Protein AF-A0A9X3D6Q0-F1 (afdb_monomer)

Secondary structure (DSSP, 8-state):
-HHHHHHHHHHTHHHHHHHHHHHHSSS----GGG-SPPSSHHHHHHHHHHHHTTSPPEEEEETTEEEEPSS--TT--EEEEETTEEEEEESSHHHHHHHHH-TT-PPP-PPPS---TTHHHHHHTTT-GGG-

pLDDT: mean 92.54, std 8.94, range [52.0, 98.56]

Organism: NCBI:txid2984863

Solvent-accessible surface area (backbone atoms only — not comparable to full-atom values): 7485 Å² total; per-residue (Å²): 118,67,68,65,53,53,53,55,55,52,52,44,42,61,53,52,28,38,36,46,30,41,72,68,41,88,77,50,53,60,34,61,75,71,59,81,83,61,89,51,66,70,54,42,41,53,49,48,46,59,58,53,69,74,41,75,57,52,37,69,76,55,88,53,30,27,30,68,44,83,93,57,66,90,49,42,37,25,32,34,53,54,40,61,58,44,41,81,51,6,32,16,66,69,41,27,54,51,31,75,68,38,89,82,70,60,79,61,72,60,86,65,86,49,84,48,68,62,60,45,58,33,38,74,54,73,44,41,37,75,84,62

Radius of gyration: 15.36 Å; Cα contacts (8 Å, |Δi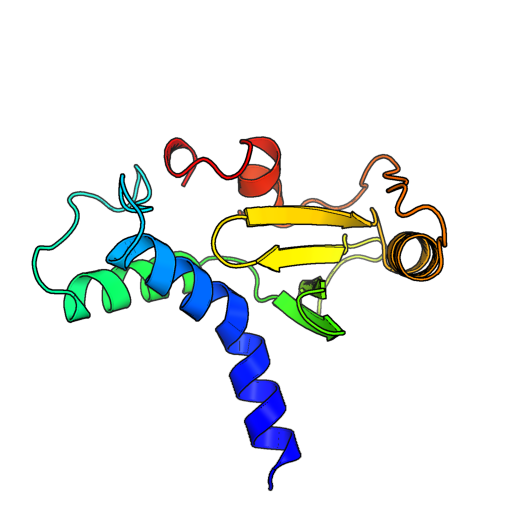|>4): 188; chains: 1; bounding box: 36×40×42 Å

Mean predicted aligned error: 4.12 Å

Sequence (132 aa):
MAMKHICVQMLDWPARGMVFDALRQDPPFWGASWGRRPAAESDVEAVTRRELAKWPQLIPIYGHRMTPAAPSPSGSPVFSVWQTDVIFYGANLLEYLANEMARDGSLRLSPRSVDVPYWTKFVEAANSADVI

Structure (mmCIF, N/CA/C/O backbone):
data_AF-A0A9X3D6Q0-F1
#
_entry.id   AF-A0A9X3D6Q0-F1
#
loop_
_atom_site.group_PDB
_atom_site.id
_atom_site.type_symbol
_atom_site.label_atom_id
_atom_site.label_alt_id
_atom_site.label_comp_id
_atom_site.label_asym_id
_atom_site.label_entity_id
_atom_site.label_seq_id
_atom_site.pdbx_PDB_ins_code
_atom_site.Cartn_x
_atom_site.Cartn_y
_atom_site.Cartn_z
_atom_site.occupancy
_atom_site.B_iso_or_equiv
_atom_site.auth_seq_id
_atom_site.auth_comp_id
_atom_site.auth_asym_id
_atom_site.auth_atom_id
_atom_site.pdbx_PDB_model_num
ATOM 1 N N . MET A 1 1 ? 0.081 -29.241 -2.587 1.00 52.00 1 MET A N 1
ATOM 2 C CA . MET A 1 1 ? -0.617 -28.522 -1.491 1.00 52.00 1 MET A CA 1
ATOM 3 C C . MET A 1 1 ? 0.162 -27.306 -0.967 1.00 52.00 1 MET A C 1
ATOM 5 O O . MET A 1 1 ? -0.472 -26.291 -0.720 1.00 52.00 1 MET A O 1
ATOM 9 N N . ALA A 1 2 ? 1.502 -27.347 -0.877 1.00 57.84 2 ALA A N 1
ATOM 10 C CA . ALA A 1 2 ? 2.332 -26.236 -0.373 1.00 57.84 2 ALA A CA 1
ATOM 11 C C . ALA A 1 2 ? 2.293 -24.939 -1.218 1.00 57.84 2 ALA A C 1
ATOM 13 O O . ALA A 1 2 ? 2.176 -23.852 -0.664 1.00 57.84 2 ALA A O 1
ATOM 14 N N . MET A 1 3 ? 2.305 -25.041 -2.555 1.00 56.53 3 MET A N 1
ATOM 15 C CA . MET A 1 3 ? 2.340 -23.867 -3.447 1.00 56.53 3 MET A CA 1
ATOM 16 C C . MET A 1 3 ? 1.093 -22.973 -3.324 1.00 56.53 3 MET A C 1
ATOM 18 O O . MET A 1 3 ? 1.210 -21.756 -3.261 1.00 56.53 3 MET A O 1
ATOM 22 N N . LYS A 1 4 ? -0.102 -23.571 -3.179 1.00 60.44 4 LYS A N 1
ATOM 23 C CA . LYS A 1 4 ? -1.352 -22.822 -2.951 1.00 60.44 4 LYS A CA 1
ATOM 24 C C . LYS A 1 4 ? -1.322 -22.059 -1.620 1.00 60.44 4 LYS A C 1
ATOM 26 O O . LYS A 1 4 ? -1.819 -20.943 -1.555 1.00 60.44 4 LYS A O 1
ATOM 31 N N . HIS A 1 5 ? -0.722 -22.645 -0.582 1.00 61.31 5 HIS A N 1
ATOM 32 C CA . HIS A 1 5 ? -0.580 -21.999 0.724 1.00 61.31 5 HIS A CA 1
ATOM 33 C C . HIS A 1 5 ? 0.387 -20.810 0.657 1.00 61.31 5 HIS A C 1
ATOM 35 O O . HIS A 1 5 ? 0.052 -19.735 1.141 1.00 61.31 5 HIS A O 1
ATOM 41 N N . ILE A 1 6 ? 1.534 -20.966 -0.014 1.00 63.12 6 ILE A N 1
ATOM 42 C CA . ILE A 1 6 ? 2.519 -19.887 -0.199 1.00 63.12 6 ILE A CA 1
ATOM 43 C C . ILE A 1 6 ? 1.902 -18.700 -0.950 1.00 63.12 6 ILE A C 1
ATOM 45 O O . ILE A 1 6 ? 2.036 -17.564 -0.501 1.00 63.12 6 ILE A O 1
ATOM 49 N N . CYS A 1 7 ? 1.160 -18.948 -2.034 1.00 68.75 7 CYS A N 1
ATOM 50 C CA . CYS A 1 7 ? 0.504 -17.875 -2.785 1.00 68.75 7 CYS A CA 1
ATOM 51 C C . CYS A 1 7 ? -0.485 -17.075 -1.924 1.00 68.75 7 CYS A C 1
ATOM 53 O O . CYS A 1 7 ? -0.450 -15.850 -1.947 1.00 68.75 7 CYS A O 1
ATOM 55 N N . VAL A 1 8 ? -1.327 -17.742 -1.126 1.00 76.00 8 VAL A N 1
ATOM 56 C CA . VAL A 1 8 ? -2.291 -17.054 -0.244 1.00 76.00 8 VAL A CA 1
ATOM 57 C C . VAL A 1 8 ? -1.575 -16.217 0.817 1.00 76.00 8 VAL A C 1
ATOM 59 O O . VAL A 1 8 ? -1.977 -15.090 1.083 1.00 76.00 8 VAL A O 1
ATOM 62 N N . GLN A 1 9 ? -0.484 -16.731 1.388 1.00 81.31 9 GLN A N 1
ATOM 63 C CA . GLN A 1 9 ? 0.304 -15.990 2.373 1.00 81.31 9 GLN A CA 1
ATOM 64 C C . GLN A 1 9 ? 0.955 -14.739 1.768 1.00 81.31 9 GLN A C 1
ATOM 66 O O . GLN A 1 9 ? 1.017 -13.705 2.426 1.00 81.31 9 GLN A O 1
ATOM 71 N N . MET A 1 10 ? 1.426 -14.807 0.522 1.00 87.88 10 MET A N 1
ATOM 72 C CA . MET A 1 10 ? 2.019 -13.643 -0.139 1.00 87.88 10 MET A CA 1
ATOM 73 C C . MET A 1 10 ? 0.979 -12.589 -0.538 1.00 87.88 10 MET A C 1
ATOM 75 O O . MET A 1 10 ? 1.286 -11.405 -0.476 1.00 87.88 10 MET A O 1
ATOM 79 N N . LEU A 1 11 ? -0.253 -12.985 -0.876 1.00 92.38 11 LEU A N 1
ATOM 80 C CA . LEU A 1 11 ? -1.343 -12.030 -1.127 1.00 92.38 11 LEU A CA 1
ATOM 81 C C . LEU A 1 11 ? -1.732 -11.233 0.129 1.00 92.38 11 LEU A C 1
ATOM 83 O O . LEU A 1 11 ? -2.134 -10.078 0.017 1.00 92.38 11 LEU A O 1
ATOM 87 N N . ASP A 1 12 ? -1.582 -11.832 1.313 1.00 94.31 12 ASP A N 1
ATOM 88 C CA . ASP A 1 12 ? -1.859 -11.194 2.609 1.00 94.31 12 ASP A CA 1
ATOM 89 C C . ASP A 1 12 ? -0.672 -10.365 3.142 1.00 94.31 12 ASP A C 1
ATOM 91 O O . ASP A 1 12 ? -0.768 -9.730 4.190 1.00 94.31 12 ASP A O 1
ATOM 95 N N . TRP A 1 13 ? 0.474 -10.360 2.451 1.00 95.00 13 TRP A N 1
ATOM 96 C CA . TRP A 1 13 ? 1.685 -9.672 2.910 1.00 95.00 13 TRP A CA 1
ATOM 97 C C . TRP A 1 13 ? 1.475 -8.179 3.210 1.00 95.00 13 TRP A C 1
ATOM 99 O O . TRP A 1 13 ? 1.847 -7.773 4.315 1.00 95.00 13 TRP A O 1
ATOM 109 N N . PRO A 1 14 ? 0.849 -7.369 2.325 1.00 96.75 14 PRO A N 1
ATOM 110 C CA . PRO A 1 14 ? 0.649 -5.949 2.613 1.00 96.75 14 PRO A CA 1
ATOM 111 C C . PRO A 1 14 ? -0.211 -5.732 3.863 1.00 96.75 14 PRO A C 1
ATOM 113 O O . PRO A 1 14 ? 0.154 -4.960 4.746 1.00 96.75 14 PRO A O 1
ATOM 116 N N . ALA A 1 15 ? -1.312 -6.483 3.982 1.00 96.94 15 ALA A N 1
ATOM 117 C CA . ALA A 1 15 ? -2.217 -6.379 5.120 1.00 96.94 15 ALA A CA 1
ATOM 118 C C . ALA A 1 15 ? -1.529 -6.765 6.433 1.00 96.94 15 ALA A C 1
ATOM 120 O O . ALA A 1 15 ? -1.630 -6.031 7.412 1.00 96.94 15 ALA A O 1
ATOM 121 N N . ARG A 1 16 ? -0.774 -7.870 6.459 1.00 96.94 16 ARG A N 1
ATOM 122 C CA . ARG A 1 16 ? -0.032 -8.280 7.662 1.00 96.94 16 ARG A CA 1
ATOM 123 C C . ARG A 1 16 ? 1.018 -7.268 8.081 1.00 96.94 16 ARG A C 1
ATOM 125 O O . ARG A 1 16 ? 1.145 -7.008 9.273 1.00 96.94 16 ARG A O 1
ATOM 132 N N . GLY A 1 17 ? 1.755 -6.710 7.124 1.00 97.19 17 GLY A N 1
ATOM 133 C CA . GLY A 1 17 ? 2.778 -5.714 7.417 1.00 97.19 17 GLY A CA 1
ATOM 134 C C . GLY A 1 1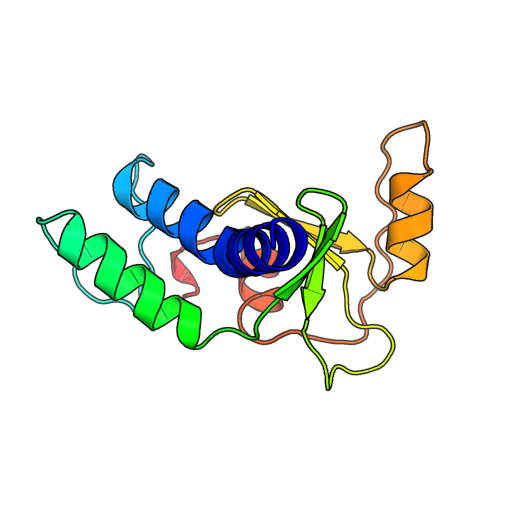7 ? 2.184 -4.434 8.010 1.00 97.19 17 GLY A C 1
ATOM 135 O O . GLY A 1 17 ? 2.652 -3.955 9.036 1.00 97.19 17 GLY A O 1
ATOM 136 N N . MET A 1 18 ? 1.093 -3.930 7.434 1.00 97.56 18 MET A N 1
ATOM 137 C CA . MET A 1 18 ? 0.421 -2.734 7.954 1.00 97.56 18 MET A CA 1
ATOM 138 C C . MET A 1 18 ? -0.324 -2.984 9.274 1.00 97.56 18 MET A C 1
ATOM 140 O O . MET A 1 18 ? -0.368 -2.100 10.123 1.00 97.56 18 MET A O 1
ATOM 144 N N . VAL A 1 19 ? -0.873 -4.187 9.495 1.00 98.44 19 VAL A N 1
ATOM 145 C CA . VAL A 1 19 ? -1.398 -4.592 10.814 1.00 98.44 19 VAL A CA 1
ATOM 146 C C . VAL A 1 19 ? -0.283 -4.588 11.854 1.00 98.44 19 VAL A C 1
ATOM 148 O O . VAL A 1 19 ? -0.490 -4.092 12.960 1.00 98.44 19 VAL A O 1
ATOM 151 N N . PHE A 1 20 ? 0.901 -5.103 11.511 1.00 98.38 20 PHE A N 1
ATOM 152 C CA . PHE A 1 20 ? 2.048 -5.063 12.412 1.00 98.38 20 PHE A CA 1
ATOM 153 C C . PHE A 1 20 ? 2.394 -3.620 12.799 1.00 98.38 20 PHE A C 1
ATOM 155 O O . PHE A 1 20 ? 2.499 -3.338 13.990 1.00 98.38 20 PHE A O 1
ATOM 162 N N . ASP A 1 21 ? 2.486 -2.698 11.840 1.00 98.19 21 ASP A N 1
ATOM 163 C CA . ASP A 1 21 ? 2.807 -1.290 12.128 1.00 98.19 21 ASP A CA 1
ATOM 164 C C . ASP A 1 21 ? 1.702 -0.593 12.932 1.00 98.19 21 ASP A C 1
ATOM 166 O O . ASP A 1 21 ? 1.986 0.141 13.880 1.00 98.19 21 ASP A O 1
ATOM 170 N N . ALA A 1 22 ? 0.432 -0.898 12.654 1.00 98.00 22 ALA A N 1
ATOM 171 C CA . ALA A 1 22 ? -0.700 -0.386 13.429 1.00 98.00 22 ALA A CA 1
ATOM 172 C C . ALA A 1 22 ? -0.703 -0.863 14.892 1.00 98.00 22 ALA A C 1
ATOM 174 O O . ALA A 1 22 ? -1.272 -0.207 15.776 1.00 98.00 22 ALA A O 1
ATOM 175 N N . LEU A 1 23 ? -0.090 -2.016 15.165 1.00 98.19 23 LEU A N 1
ATOM 176 C CA . LEU A 1 23 ? 0.021 -2.597 16.501 1.00 98.19 23 LEU A CA 1
ATOM 177 C C . LEU A 1 23 ? 1.313 -2.202 17.221 1.00 98.19 23 LEU A C 1
ATOM 179 O O . LEU A 1 23 ? 1.294 -2.104 18.447 1.00 98.19 23 LEU A O 1
ATOM 183 N N . ARG A 1 24 ? 2.423 -2.035 16.493 1.00 97.50 24 ARG A N 1
ATOM 184 C CA . ARG A 1 24 ? 3.779 -2.069 17.067 1.00 97.50 24 ARG A CA 1
ATOM 185 C C . ARG A 1 24 ? 4.638 -0.842 16.787 1.00 97.50 24 ARG A C 1
ATOM 187 O O . ARG A 1 24 ? 5.646 -0.687 17.472 1.00 97.50 24 ARG A O 1
ATOM 194 N N . GLN A 1 25 ? 4.287 -0.003 15.816 1.00 95.31 25 GLN A N 1
ATOM 195 C CA . GLN A 1 25 ? 5.021 1.237 15.561 1.00 95.31 25 GLN A CA 1
ATOM 196 C C . GLN A 1 25 ? 4.718 2.287 16.644 1.00 95.31 25 GLN A C 1
ATOM 198 O O . GLN A 1 25 ? 3.650 2.262 17.259 1.00 95.31 25 GLN A O 1
ATOM 203 N N . ASP A 1 26 ? 5.650 3.218 16.856 1.00 93.81 26 ASP A N 1
ATOM 204 C CA . ASP A 1 26 ? 5.469 4.404 17.696 1.00 93.81 26 ASP A CA 1
ATOM 205 C C . ASP A 1 26 ? 5.845 5.680 16.902 1.00 93.81 26 ASP A C 1
ATOM 207 O O . ASP A 1 26 ? 7.014 5.832 16.533 1.00 93.81 26 ASP A O 1
ATOM 211 N N . PRO A 1 27 ? 4.886 6.573 16.577 1.00 93.31 27 PRO A N 1
ATOM 212 C CA . PRO A 1 27 ? 3.450 6.415 16.806 1.00 93.31 27 PRO A CA 1
ATOM 213 C C . PRO A 1 27 ? 2.858 5.267 15.962 1.00 93.31 27 PRO A C 1
ATOM 215 O O . PRO A 1 27 ? 3.389 4.958 14.892 1.00 93.31 27 PRO A O 1
ATOM 218 N N . PRO A 1 28 ? 1.749 4.638 16.400 1.00 96.12 28 PRO A N 1
ATOM 219 C CA . PRO A 1 28 ? 1.110 3.574 15.634 1.00 96.12 28 PRO A CA 1
ATOM 220 C C . PRO A 1 28 ? 0.648 4.060 14.264 1.00 96.12 28 PRO A C 1
ATOM 222 O O . PRO A 1 28 ? 0.046 5.131 14.154 1.00 96.12 28 PRO A O 1
ATOM 225 N N . PHE A 1 29 ? 0.839 3.232 13.238 1.00 96.81 29 PHE A N 1
ATOM 226 C CA . PHE A 1 29 ? 0.244 3.497 11.936 1.00 96.81 29 PHE A CA 1
ATOM 227 C C . PHE A 1 29 ? -1.282 3.417 12.028 1.00 96.81 29 PHE A C 1
ATOM 229 O O . PHE A 1 29 ? -1.860 2.348 12.241 1.00 96.81 29 PHE A O 1
ATOM 236 N N . TRP A 1 30 ? -1.952 4.556 11.894 1.00 97.69 30 TRP A N 1
ATOM 237 C CA . TRP A 1 30 ? -3.401 4.620 11.986 1.00 97.69 30 TRP A CA 1
ATOM 238 C C . TRP A 1 30 ? -3.940 5.716 11.082 1.00 97.69 30 TRP A C 1
ATOM 240 O O . TRP A 1 30 ? -3.647 6.889 11.302 1.00 97.69 30 TRP A O 1
ATOM 250 N N . GLY A 1 31 ? -4.714 5.326 10.067 1.00 95.19 31 GLY A N 1
ATOM 251 C CA . GLY A 1 31 ? -5.240 6.271 9.088 1.00 95.19 31 GLY A CA 1
ATOM 252 C C . GLY A 1 31 ? -6.100 7.357 9.727 1.00 95.19 31 GLY A C 1
ATOM 253 O O . GLY A 1 31 ? -6.936 7.071 10.592 1.00 95.19 31 GLY A O 1
ATOM 254 N N . ALA A 1 32 ? -5.931 8.602 9.286 1.00 93.94 32 ALA A N 1
ATOM 255 C CA . ALA A 1 32 ? -6.737 9.729 9.751 1.00 93.94 32 ALA A CA 1
ATOM 256 C C . ALA A 1 32 ? -8.239 9.509 9.495 1.00 93.94 32 ALA A C 1
ATOM 258 O O . ALA A 1 32 ? -9.079 9.929 10.298 1.00 93.94 32 ALA A O 1
ATOM 259 N N . SER A 1 33 ? -8.594 8.803 8.416 1.00 93.50 33 SER A N 1
ATOM 260 C CA . SER A 1 33 ? -9.988 8.491 8.083 1.00 93.50 33 SER A CA 1
ATOM 261 C C . SER A 1 33 ? -10.563 7.282 8.841 1.00 93.50 33 SER A C 1
ATOM 263 O O . SER A 1 33 ? -11.773 7.045 8.801 1.00 93.50 33 SER A O 1
ATOM 265 N N . TRP A 1 34 ? -9.734 6.530 9.580 1.00 95.56 34 TRP A N 1
ATOM 266 C CA . TRP A 1 34 ? -10.131 5.267 10.227 1.00 95.56 34 TRP A CA 1
ATOM 267 C C . TRP A 1 34 ? -10.847 5.475 11.568 1.00 95.56 34 TRP A C 1
ATOM 269 O O . TRP A 1 34 ? -11.288 4.517 12.210 1.00 95.56 34 TRP A O 1
ATOM 279 N N . GLY A 1 35 ? -10.988 6.732 11.997 1.00 95.50 35 GLY A N 1
ATOM 280 C CA . GLY A 1 35 ? -11.582 7.106 13.274 1.00 95.50 35 GLY A CA 1
ATOM 281 C C . GLY A 1 35 ? -10.626 6.880 14.444 1.00 95.50 35 GLY A C 1
ATOM 282 O O . GLY A 1 35 ? -9.408 6.858 14.289 1.00 95.50 35 GLY A O 1
ATOM 283 N N . ARG A 1 36 ? -11.166 6.726 15.656 1.00 96.50 36 ARG A N 1
ATOM 284 C CA . ARG A 1 36 ? -10.343 6.519 16.855 1.00 96.50 36 ARG A CA 1
ATOM 285 C C . ARG A 1 36 ? -9.767 5.102 16.880 1.00 96.50 36 ARG A C 1
ATOM 287 O O . ARG A 1 36 ? -10.526 4.139 16.803 1.00 96.50 36 ARG A O 1
ATOM 294 N N . ARG A 1 37 ? -8.453 4.982 17.095 1.00 97.12 37 ARG A N 1
ATOM 295 C CA . ARG A 1 37 ? -7.789 3.687 17.293 1.00 97.12 37 ARG A CA 1
ATOM 296 C C . ARG A 1 37 ? -8.376 2.939 18.502 1.00 97.12 37 ARG A C 1
ATOM 298 O O . ARG A 1 37 ? -8.378 3.502 19.603 1.00 97.12 37 ARG A O 1
ATOM 305 N N . PRO A 1 38 ? -8.861 1.695 18.329 1.00 97.69 38 PRO A N 1
ATOM 306 C CA . PRO A 1 38 ? -9.308 0.851 19.433 1.00 97.69 38 PRO A CA 1
ATOM 307 C C . PRO A 1 38 ? -8.183 0.520 20.422 1.00 97.69 38 PRO A C 1
ATOM 309 O O . PRO A 1 38 ? -6.996 0.629 20.109 1.00 97.69 38 PRO A O 1
ATOM 312 N N . ALA A 1 39 ? -8.566 0.083 21.624 1.00 96.44 39 ALA A N 1
ATOM 313 C CA . ALA A 1 39 ? -7.617 -0.380 22.637 1.00 96.44 39 ALA A CA 1
ATOM 314 C C . ALA A 1 39 ? -7.223 -1.855 22.449 1.00 96.44 39 ALA A C 1
ATOM 316 O O . ALA A 1 39 ? -6.079 -2.217 22.710 1.00 96.44 39 ALA A O 1
ATOM 317 N N . ALA A 1 40 ? -8.156 -2.703 22.006 1.00 98.31 40 ALA A N 1
ATOM 318 C CA . ALA A 1 40 ? -7.904 -4.125 21.805 1.00 98.31 40 ALA A CA 1
ATOM 319 C C . ALA A 1 40 ? -7.149 -4.371 20.491 1.00 98.31 40 ALA A C 1
ATOM 321 O O . ALA A 1 40 ? -7.558 -3.887 19.436 1.00 98.31 40 ALA A O 1
ATOM 322 N N . GLU A 1 41 ? -6.077 -5.168 20.541 1.00 98.38 41 GLU A N 1
ATOM 323 C CA . GLU A 1 41 ? -5.279 -5.503 19.351 1.00 98.38 41 GLU A CA 1
ATOM 324 C C . GLU A 1 41 ? -6.114 -6.199 18.265 1.00 98.38 41 GLU A C 1
ATOM 326 O O . GLU A 1 41 ? -5.951 -5.905 17.083 1.00 98.38 41 GLU A O 1
ATOM 331 N N . SER A 1 42 ? -7.064 -7.056 18.658 1.00 98.38 42 SER A N 1
ATOM 332 C CA . SER A 1 42 ? -7.981 -7.728 17.727 1.00 98.38 42 SER A CA 1
ATOM 333 C C . SER A 1 42 ? -8.835 -6.744 16.928 1.00 98.38 42 SER A C 1
ATOM 335 O O . SER A 1 42 ? -9.088 -6.958 15.744 1.00 98.38 42 SER A O 1
ATOM 337 N N . ASP A 1 43 ? -9.259 -5.649 17.562 1.00 98.44 43 ASP A N 1
ATOM 338 C CA . ASP A 1 43 ? -10.080 -4.628 16.916 1.00 98.44 43 ASP A CA 1
ATOM 339 C C . ASP A 1 43 ? -9.231 -3.735 16.008 1.00 98.44 43 ASP A C 1
ATOM 341 O O . ASP A 1 43 ? -9.690 -3.336 14.937 1.00 98.44 43 ASP A O 1
ATOM 345 N N . VAL A 1 44 ? -7.979 -3.458 16.396 1.00 98.50 44 VAL A N 1
ATOM 346 C CA . VAL A 1 44 ? -7.000 -2.776 15.535 1.00 98.50 44 VAL A CA 1
ATOM 347 C C . VAL A 1 44 ? -6.764 -3.595 14.268 1.00 98.50 44 VAL A C 1
ATOM 349 O O . VAL A 1 44 ? -6.922 -3.062 13.173 1.00 98.50 44 VAL A O 1
ATOM 352 N N . GLU A 1 45 ? -6.478 -4.894 14.391 1.00 98.56 45 GLU A N 1
ATOM 353 C CA . GLU A 1 45 ? -6.311 -5.774 13.230 1.00 98.56 45 GLU A CA 1
ATOM 354 C C . GLU A 1 45 ? -7.571 -5.805 12.351 1.00 98.56 45 GLU A C 1
ATOM 356 O O . GLU A 1 45 ? -7.475 -5.652 11.129 1.00 98.56 45 GLU A O 1
ATOM 361 N N . ALA A 1 46 ? -8.753 -5.960 12.954 1.00 98.50 46 ALA A N 1
ATOM 362 C CA . ALA A 1 46 ? -10.014 -6.019 12.221 1.00 98.50 46 ALA A CA 1
ATOM 363 C C . ALA A 1 46 ? -10.289 -4.732 11.425 1.00 98.50 46 ALA A C 1
ATOM 365 O O . ALA A 1 46 ? -10.704 -4.801 10.264 1.00 98.50 46 ALA A O 1
ATOM 366 N N . VAL A 1 47 ? -10.039 -3.562 12.020 1.00 98.44 47 VAL A N 1
ATOM 367 C CA . VAL A 1 47 ? -10.178 -2.269 11.337 1.00 98.44 47 VAL A CA 1
ATOM 368 C C . VAL A 1 47 ? -9.146 -2.140 10.223 1.00 98.44 47 VAL A C 1
ATOM 370 O O . VAL A 1 47 ? -9.545 -1.921 9.083 1.00 98.44 47 VAL A O 1
ATOM 373 N N . THR A 1 48 ? -7.857 -2.345 10.507 1.00 98.06 48 THR A N 1
ATOM 374 C CA . THR A 1 48 ? -6.788 -2.205 9.506 1.00 98.06 48 THR A CA 1
ATOM 375 C C . THR A 1 48 ? -7.052 -3.091 8.290 1.00 98.06 48 THR A C 1
ATOM 377 O O . THR A 1 48 ? -7.014 -2.620 7.155 1.00 98.06 48 THR A O 1
ATOM 380 N N . ARG A 1 49 ? -7.416 -4.363 8.496 1.00 98.00 49 ARG A N 1
ATOM 381 C CA . ARG A 1 49 ? -7.748 -5.280 7.393 1.00 98.00 49 ARG A CA 1
ATOM 382 C C . ARG A 1 49 ? -8.979 -4.839 6.608 1.00 98.00 49 ARG A C 1
ATOM 384 O O . ARG A 1 49 ? -8.971 -4.922 5.382 1.00 98.00 49 ARG A O 1
ATOM 391 N N . ARG A 1 50 ? -10.029 -4.363 7.286 1.00 97.94 50 ARG A N 1
ATOM 392 C CA . ARG A 1 50 ? -11.243 -3.853 6.629 1.00 97.94 50 ARG A CA 1
ATOM 393 C C . ARG A 1 50 ? -10.943 -2.631 5.762 1.00 97.94 50 ARG A C 1
ATOM 395 O O . ARG A 1 50 ? -11.499 -2.516 4.673 1.00 97.94 50 ARG A O 1
ATOM 402 N N . GLU A 1 51 ? -10.096 -1.724 6.236 1.00 97.06 51 GLU A N 1
ATOM 403 C CA . GLU A 1 51 ? -9.714 -0.530 5.481 1.00 97.06 51 GLU A CA 1
ATOM 404 C C . GLU A 1 51 ? -8.827 -0.889 4.280 1.00 97.06 51 GLU A C 1
ATOM 406 O O . GLU A 1 51 ? -9.092 -0.432 3.168 1.00 97.06 51 GLU A O 1
ATOM 411 N N . LEU A 1 52 ? -7.863 -1.798 4.453 1.00 96.12 52 LEU A N 1
ATOM 412 C CA . LEU A 1 52 ? -7.000 -2.267 3.361 1.00 96.12 52 LEU A CA 1
ATOM 413 C C . LEU A 1 52 ? -7.726 -3.125 2.325 1.00 96.12 52 LEU A C 1
ATOM 415 O O . LEU A 1 52 ? -7.335 -3.124 1.162 1.00 96.12 52 LEU A O 1
ATOM 419 N N . ALA A 1 53 ? -8.825 -3.790 2.686 1.00 96.06 53 ALA A N 1
ATOM 420 C CA . ALA A 1 53 ? -9.671 -4.499 1.724 1.00 96.06 53 ALA A CA 1
ATOM 421 C C . ALA A 1 53 ? -10.308 -3.569 0.669 1.00 96.06 53 ALA A C 1
ATOM 423 O O . ALA A 1 53 ? -10.813 -4.048 -0.346 1.00 96.06 53 ALA A O 1
ATOM 424 N N . LYS A 1 54 ? -10.291 -2.245 0.890 1.00 95.50 54 LYS A N 1
ATOM 425 C CA . LYS A 1 54 ? -10.736 -1.233 -0.084 1.00 95.50 54 LYS A CA 1
ATOM 426 C C . LYS A 1 54 ? -9.657 -0.896 -1.120 1.00 95.50 54 LYS A C 1
ATOM 428 O O . LYS A 1 54 ? -9.962 -0.266 -2.132 1.00 95.50 54 LYS A O 1
ATOM 433 N N . TRP A 1 55 ? -8.405 -1.271 -0.864 1.00 95.75 55 TRP A N 1
ATOM 434 C CA . TRP A 1 55 ? -7.273 -0.963 -1.730 1.00 95.75 55 TRP A CA 1
ATOM 435 C C . TRP A 1 55 ? -7.187 -2.016 -2.845 1.00 95.75 55 TRP A C 1
ATOM 437 O O . TRP A 1 55 ? -7.515 -3.182 -2.615 1.00 95.75 55 TRP A O 1
ATOM 447 N N . PRO A 1 56 ? -6.733 -1.653 -4.059 1.00 95.56 56 PRO A N 1
ATOM 448 C CA . PRO A 1 56 ? -6.489 -2.623 -5.118 1.00 95.56 56 PRO A CA 1
ATOM 449 C C . PRO A 1 56 ? -5.561 -3.742 -4.635 1.00 95.56 56 PRO A C 1
ATOM 451 O O . PRO A 1 56 ? -4.483 -3.475 -4.102 1.00 95.56 56 PRO A O 1
ATOM 454 N N . GLN A 1 57 ? -5.967 -4.997 -4.837 1.00 95.62 57 GLN A N 1
ATOM 455 C CA . GLN A 1 57 ? -5.154 -6.153 -4.466 1.00 95.62 57 GLN A CA 1
ATOM 456 C C . GLN A 1 57 ? -3.828 -6.124 -5.232 1.00 95.62 57 GLN A C 1
ATOM 458 O O . GLN A 1 57 ? -3.812 -6.001 -6.459 1.00 95.62 57 GLN A O 1
ATOM 463 N N . LEU A 1 58 ? -2.721 -6.301 -4.515 1.00 96.44 58 LEU A N 1
ATOM 464 C CA . LEU A 1 58 ? -1.415 -6.527 -5.120 1.00 96.44 58 LEU A CA 1
ATOM 465 C C . LEU A 1 58 ? -1.134 -8.030 -5.227 1.00 96.44 58 LEU A C 1
ATOM 467 O O . LEU A 1 58 ? -1.524 -8.814 -4.356 1.00 96.44 58 LEU A O 1
ATOM 471 N N . ILE A 1 59 ? -0.452 -8.421 -6.300 1.00 94.94 59 ILE A N 1
ATOM 472 C CA . ILE A 1 59 ? 0.069 -9.769 -6.515 1.00 94.94 59 ILE A CA 1
ATOM 473 C C . ILE A 1 59 ? 1.597 -9.769 -6.387 1.00 94.94 59 ILE A C 1
ATOM 475 O O . ILE A 1 59 ? 2.255 -8.838 -6.863 1.00 94.94 59 ILE A O 1
ATOM 479 N N . PRO A 1 60 ? 2.180 -10.800 -5.753 1.00 95.00 60 PRO A N 1
ATOM 480 C CA . PRO A 1 60 ? 3.623 -10.909 -5.616 1.00 95.00 60 PRO A CA 1
ATOM 481 C C . PRO A 1 60 ? 4.281 -11.208 -6.966 1.00 95.00 60 PRO A C 1
ATOM 483 O O . PRO A 1 60 ? 3.794 -12.038 -7.734 1.00 95.00 60 PRO A O 1
ATOM 486 N N . ILE A 1 61 ? 5.420 -10.566 -7.219 1.00 94.19 61 ILE A N 1
ATOM 487 C CA . ILE A 1 61 ? 6.329 -10.904 -8.320 1.00 94.19 61 ILE A CA 1
ATOM 488 C C . ILE A 1 61 ? 7.506 -11.707 -7.761 1.00 94.19 61 ILE A C 1
ATOM 490 O O . ILE A 1 61 ? 7.728 -12.851 -8.150 1.00 94.19 61 ILE A O 1
ATOM 494 N N . TYR A 1 62 ? 8.238 -11.116 -6.814 1.00 91.19 62 TYR A N 1
ATOM 495 C CA . TYR A 1 62 ? 9.396 -11.720 -6.157 1.00 91.19 62 TYR A CA 1
ATOM 496 C C . TYR A 1 62 ? 9.678 -11.006 -4.832 1.00 91.19 62 TYR A C 1
ATOM 498 O O . TYR A 1 62 ? 9.687 -9.779 -4.790 1.00 91.19 62 TYR A O 1
ATOM 506 N N . GLY A 1 63 ? 9.908 -11.748 -3.744 1.00 91.38 63 GLY A N 1
ATOM 507 C CA . GLY A 1 63 ? 10.116 -11.155 -2.416 1.00 91.38 63 GLY A CA 1
ATOM 508 C C . GLY A 1 63 ? 8.978 -10.200 -2.026 1.00 91.38 63 GLY A C 1
ATOM 509 O O . GLY A 1 63 ? 7.805 -10.559 -2.113 1.00 91.38 63 GLY A O 1
ATOM 510 N N . HIS A 1 64 ? 9.329 -8.971 -1.641 1.00 94.56 64 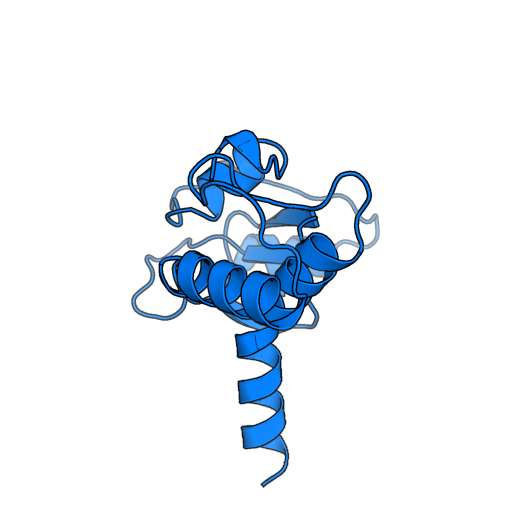HIS A N 1
ATOM 511 C CA . HIS A 1 64 ? 8.386 -7.879 -1.352 1.00 94.56 64 HIS A CA 1
ATOM 512 C C . HIS A 1 64 ? 8.032 -7.013 -2.576 1.00 94.56 64 HIS A C 1
ATOM 514 O O . HIS A 1 64 ? 7.481 -5.924 -2.423 1.00 94.56 64 HIS A O 1
ATOM 520 N N . ARG A 1 65 ? 8.362 -7.454 -3.798 1.00 96.69 65 ARG A N 1
ATOM 521 C CA . ARG A 1 65 ? 7.998 -6.769 -5.049 1.00 96.69 65 ARG A CA 1
ATOM 522 C C . ARG A 1 65 ? 6.610 -7.201 -5.490 1.00 96.69 65 ARG A C 1
ATOM 524 O O . ARG A 1 65 ? 6.361 -8.399 -5.648 1.00 96.69 65 ARG A O 1
ATOM 531 N N . MET A 1 66 ? 5.720 -6.241 -5.708 1.00 97.25 66 MET A N 1
ATOM 532 C CA . MET A 1 66 ? 4.322 -6.510 -6.033 1.00 97.25 66 MET A CA 1
ATOM 533 C C . MET A 1 66 ? 3.783 -5.561 -7.101 1.00 97.25 66 MET A C 1
ATOM 535 O O . MET A 1 66 ? 4.245 -4.433 -7.235 1.00 97.25 66 MET A O 1
ATOM 539 N N . THR A 1 67 ? 2.783 -6.000 -7.855 1.00 97.06 67 THR A N 1
ATOM 540 C CA . THR A 1 67 ? 2.081 -5.180 -8.860 1.00 97.06 67 THR A CA 1
ATOM 541 C C . THR A 1 67 ? 0.570 -5.391 -8.724 1.00 97.06 67 THR A C 1
ATOM 543 O O . THR A 1 67 ? 0.171 -6.385 -8.112 1.00 97.06 67 THR A O 1
ATOM 546 N N . PRO A 1 68 ? -0.301 -4.490 -9.209 1.00 96.62 68 PRO A N 1
ATOM 547 C CA . PRO A 1 68 ? -1.745 -4.676 -9.089 1.00 96.62 68 PRO A CA 1
ATOM 548 C C . PRO A 1 68 ? -2.239 -5.947 -9.791 1.00 96.62 68 PRO A C 1
ATOM 550 O O . PRO A 1 68 ? -1.743 -6.333 -10.852 1.00 96.62 68 PRO A O 1
ATOM 553 N N . ALA A 1 69 ? -3.235 -6.599 -9.192 1.00 93.44 69 ALA A N 1
ATOM 554 C CA . ALA A 1 69 ? -3.901 -7.760 -9.767 1.00 93.44 69 ALA A CA 1
ATOM 555 C C . ALA A 1 69 ? -4.639 -7.410 -11.073 1.00 93.44 69 ALA A C 1
ATOM 557 O O . ALA A 1 69 ? -5.099 -6.287 -11.269 1.00 93.44 69 ALA A O 1
ATOM 558 N N . ALA A 1 70 ? -4.799 -8.397 -11.959 1.00 83.38 70 ALA A N 1
ATOM 559 C CA . ALA A 1 70 ? -5.561 -8.226 -13.191 1.00 83.38 70 ALA A CA 1
ATOM 560 C C . ALA A 1 70 ? -7.079 -8.069 -12.921 1.00 83.38 70 ALA A C 1
ATOM 562 O O . ALA A 1 70 ? -7.598 -8.727 -12.017 1.00 83.38 70 ALA A O 1
ATOM 563 N N . PRO A 1 71 ? -7.812 -7.286 -13.738 1.00 83.38 71 PRO A N 1
ATOM 564 C CA . PRO A 1 71 ? -7.326 -6.506 -14.877 1.00 83.38 71 PRO A CA 1
ATOM 565 C C . PRO A 1 71 ? -6.588 -5.238 -14.424 1.00 83.38 71 PRO A C 1
ATOM 567 O O . PRO A 1 71 ? -7.145 -4.415 -13.707 1.00 83.38 71 PRO A O 1
ATOM 570 N N . SER A 1 72 ? -5.348 -5.065 -14.889 1.00 84.06 72 SER A N 1
ATOM 571 C CA . SER A 1 72 ? -4.542 -3.869 -14.637 1.00 84.06 72 SER A CA 1
ATOM 572 C C . SER A 1 72 ? -4.012 -3.320 -15.964 1.00 84.06 72 SER A C 1
ATOM 574 O O . SER A 1 72 ? -3.656 -4.124 -16.833 1.00 84.06 72 SER A O 1
ATOM 576 N N . PRO A 1 73 ? -3.960 -1.991 -16.170 1.00 85.44 73 PRO A N 1
ATOM 577 C CA . PRO A 1 73 ? -3.459 -1.419 -17.414 1.00 85.44 73 PRO A CA 1
ATOM 578 C C . PRO A 1 73 ? -2.012 -1.836 -17.702 1.00 85.44 73 PRO A C 1
ATOM 580 O O . PRO A 1 73 ? -1.195 -2.003 -16.790 1.00 85.44 73 PRO A O 1
ATOM 583 N N . SER A 1 74 ? -1.664 -1.952 -18.986 1.00 87.06 74 SER A N 1
ATOM 584 C CA . SER A 1 74 ? -0.258 -2.070 -19.380 1.00 87.06 74 SER A CA 1
ATOM 585 C C . SER A 1 74 ? 0.534 -0.876 -18.841 1.00 87.06 74 SER A C 1
ATOM 587 O O . SER A 1 74 ? 0.058 0.257 -18.887 1.00 87.06 74 SER A O 1
ATOM 589 N N . GLY A 1 75 ? 1.737 -1.132 -18.329 1.00 91.75 75 GLY A N 1
ATOM 590 C CA . GLY A 1 75 ? 2.545 -0.107 -17.665 1.00 91.75 75 GLY A CA 1
ATOM 591 C C . GLY A 1 75 ? 2.178 0.131 -16.199 1.00 91.75 75 GLY A C 1
ATOM 592 O O . GLY A 1 75 ? 2.564 1.152 -15.646 1.00 91.75 75 GLY A O 1
ATOM 593 N N . SER A 1 76 ? 1.451 -0.794 -15.561 1.00 96.12 76 SER A N 1
ATOM 594 C CA . SER A 1 76 ? 1.243 -0.751 -14.110 1.00 96.12 76 SER A CA 1
ATOM 595 C C . SER A 1 76 ? 2.576 -0.770 -13.358 1.00 96.12 76 SER A C 1
ATOM 597 O O . SER A 1 76 ? 3.463 -1.548 -13.730 1.00 96.12 76 SER A O 1
ATOM 599 N N . PRO A 1 77 ? 2.720 0.037 -12.294 1.00 97.38 77 PRO A N 1
ATOM 600 C CA . PRO A 1 7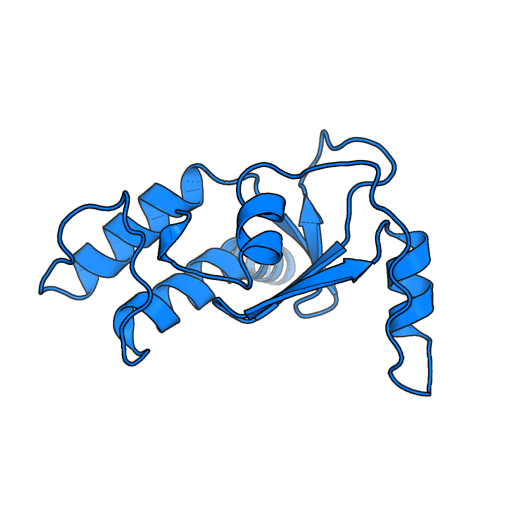7 ? 3.963 0.108 -11.548 1.00 97.38 77 PRO A CA 1
ATOM 601 C C . PRO A 1 77 ? 4.234 -1.182 -10.769 1.00 97.38 77 PRO A C 1
ATOM 603 O O . PRO A 1 77 ? 3.342 -1.998 -10.500 1.00 97.38 77 PRO A O 1
ATOM 606 N N . VAL A 1 78 ? 5.492 -1.331 -10.369 1.00 97.75 78 VAL A N 1
ATOM 607 C CA . VAL A 1 78 ? 5.914 -2.316 -9.375 1.00 97.75 78 VAL A CA 1
ATOM 608 C C . VAL A 1 78 ? 6.228 -1.583 -8.083 1.00 97.75 78 VAL A C 1
ATOM 610 O O . VAL A 1 78 ? 7.024 -0.643 -8.067 1.00 97.75 78 VAL A O 1
ATOM 613 N N . PHE A 1 79 ? 5.615 -2.034 -6.999 1.00 98.12 79 PHE A N 1
ATOM 614 C CA . PHE A 1 79 ? 5.855 -1.559 -5.648 1.00 98.12 79 PHE A CA 1
ATOM 615 C C . PHE A 1 79 ? 6.858 -2.459 -4.938 1.00 98.12 79 PHE A C 1
ATOM 617 O O . PHE A 1 79 ? 6.865 -3.677 -5.124 1.00 98.12 79 PHE A O 1
ATOM 624 N N . SER A 1 80 ? 7.669 -1.860 -4.078 1.00 97.56 80 SER A N 1
ATOM 625 C CA . SER A 1 80 ? 8.303 -2.554 -2.964 1.00 97.56 80 SER A CA 1
ATOM 626 C C . SER A 1 80 ? 7.425 -2.350 -1.742 1.00 97.56 80 SER A C 1
ATOM 628 O O . SER A 1 80 ? 7.201 -1.200 -1.383 1.00 97.56 80 SER A O 1
ATOM 630 N N . VAL A 1 81 ? 6.927 -3.420 -1.126 1.00 98.06 81 VAL A N 1
ATOM 631 C CA . VAL A 1 81 ? 6.003 -3.333 0.014 1.00 98.06 81 VAL A CA 1
ATOM 632 C C . VAL A 1 81 ? 6.642 -3.962 1.243 1.00 98.06 81 VAL A C 1
ATOM 634 O O . VAL A 1 81 ? 6.600 -5.184 1.416 1.00 98.06 81 VAL A O 1
ATOM 637 N N . TRP A 1 82 ? 7.212 -3.136 2.115 1.00 96.88 82 TRP A N 1
ATOM 638 C CA . TRP A 1 82 ? 7.724 -3.579 3.404 1.00 96.88 82 TRP A CA 1
ATOM 639 C C . TRP A 1 82 ? 6.943 -2.909 4.532 1.00 96.88 82 TRP A C 1
ATOM 641 O O . TRP A 1 82 ? 7.288 -1.830 4.996 1.00 96.88 82 TRP A O 1
ATOM 651 N N . GLN A 1 83 ? 5.870 -3.569 4.976 1.00 97.19 83 GLN A N 1
ATOM 652 C CA . GLN A 1 83 ? 4.950 -2.994 5.961 1.00 97.19 83 GLN A CA 1
ATOM 653 C C . GLN A 1 83 ? 4.392 -1.657 5.439 1.00 97.19 83 GLN A C 1
ATOM 655 O O . GLN A 1 83 ? 3.865 -1.640 4.324 1.00 97.19 83 GLN A O 1
ATOM 660 N N . THR A 1 84 ? 4.483 -0.568 6.200 1.00 97.06 84 THR A N 1
ATOM 661 C CA . THR A 1 84 ? 4.102 0.775 5.738 1.00 97.06 84 THR A CA 1
ATOM 662 C C . THR A 1 84 ? 5.191 1.470 4.919 1.00 97.06 84 THR A C 1
ATOM 664 O O . THR A 1 84 ? 4.881 2.453 4.256 1.00 97.06 84 THR A O 1
ATOM 667 N N . ASP A 1 85 ? 6.423 0.949 4.861 1.00 97.38 85 ASP A N 1
ATOM 668 C CA . ASP A 1 85 ? 7.455 1.449 3.947 1.00 97.38 85 ASP A CA 1
ATOM 669 C C . ASP A 1 85 ? 7.215 0.909 2.531 1.00 97.38 85 ASP A C 1
ATOM 671 O O . ASP A 1 85 ? 7.606 -0.205 2.154 1.00 97.38 85 ASP A O 1
ATOM 675 N N . VAL A 1 86 ? 6.485 1.704 1.751 1.00 98.06 86 VAL A N 1
ATOM 676 C CA . VAL A 1 86 ? 6.120 1.394 0.375 1.00 98.06 86 VAL A CA 1
ATOM 677 C C . VAL A 1 86 ? 6.774 2.395 -0.564 1.00 98.06 86 VAL A C 1
ATOM 679 O O . VAL A 1 86 ? 6.695 3.606 -0.379 1.00 98.06 86 VAL A O 1
ATOM 682 N N . ILE A 1 87 ? 7.408 1.889 -1.617 1.00 97.38 87 ILE A N 1
ATOM 683 C CA . ILE A 1 87 ? 7.984 2.729 -2.670 1.00 97.38 87 ILE A CA 1
ATOM 684 C C . ILE A 1 87 ? 7.607 2.203 -4.046 1.00 97.38 87 ILE A C 1
ATOM 686 O O . ILE A 1 87 ? 7.338 1.012 -4.232 1.00 97.38 87 ILE A O 1
ATOM 690 N N . PHE A 1 88 ? 7.683 3.079 -5.043 1.00 97.75 88 PHE A N 1
ATOM 691 C CA . PHE A 1 88 ? 7.810 2.629 -6.421 1.00 97.75 88 PHE A CA 1
ATOM 692 C C . PHE A 1 88 ? 9.190 2.017 -6.616 1.00 97.75 88 PHE A C 1
ATOM 694 O O . PHE A 1 88 ? 10.209 2.641 -6.333 1.00 97.75 88 PHE A O 1
ATOM 701 N N . TYR A 1 89 ? 9.211 0.790 -7.114 1.00 97.31 89 TYR A N 1
ATOM 702 C CA . TYR A 1 89 ? 10.435 0.079 -7.452 1.00 97.31 89 TYR A CA 1
ATOM 703 C C . TYR A 1 89 ? 10.647 -0.029 -8.969 1.00 97.31 89 TYR A C 1
ATOM 705 O O . TYR A 1 89 ? 11.749 -0.306 -9.429 1.00 97.31 89 TYR A O 1
ATOM 713 N N . GLY A 1 90 ? 9.611 0.247 -9.759 1.00 96.62 90 GLY A N 1
ATOM 714 C CA . GLY A 1 90 ? 9.716 0.501 -11.192 1.00 96.62 90 GLY A CA 1
ATOM 715 C C . GLY A 1 90 ? 8.426 1.121 -11.713 1.00 96.62 90 GLY A C 1
ATOM 716 O O . GLY A 1 90 ? 7.337 0.774 -11.246 1.00 96.62 90 GLY A O 1
ATOM 717 N N . ALA A 1 91 ? 8.530 2.020 -12.693 1.00 96.19 91 ALA A N 1
ATOM 718 C CA . ALA A 1 91 ? 7.360 2.606 -13.347 1.00 96.19 91 ALA A C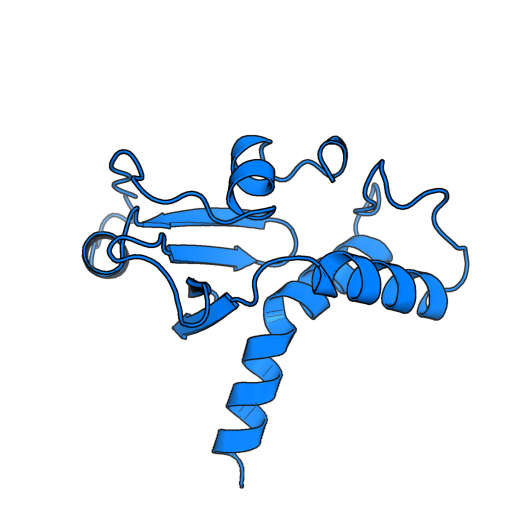A 1
ATOM 719 C C . ALA A 1 91 ? 6.519 1.568 -14.112 1.00 96.19 91 ALA A C 1
ATOM 721 O O . ALA A 1 91 ? 5.343 1.793 -14.370 1.00 96.19 91 ALA A O 1
ATOM 722 N N . ASN A 1 92 ? 7.124 0.431 -14.466 1.00 95.62 92 ASN A N 1
ATOM 723 C CA . ASN A 1 92 ? 6.499 -0.732 -15.088 1.00 95.62 92 ASN A CA 1
ATOM 724 C C . ASN A 1 92 ? 7.359 -1.990 -14.840 1.00 95.62 92 ASN A C 1
ATOM 726 O O . ASN A 1 92 ? 8.439 -1.908 -14.250 1.00 95.62 92 ASN A O 1
ATOM 730 N N . LEU A 1 93 ? 6.907 -3.157 -15.317 1.00 94.31 93 LEU A N 1
ATOM 731 C CA . LEU A 1 93 ? 7.630 -4.428 -15.159 1.00 94.31 93 LEU A CA 1
ATOM 732 C C . LEU A 1 93 ? 9.034 -4.433 -15.786 1.00 94.31 93 LEU A C 1
ATOM 734 O O . LEU A 1 9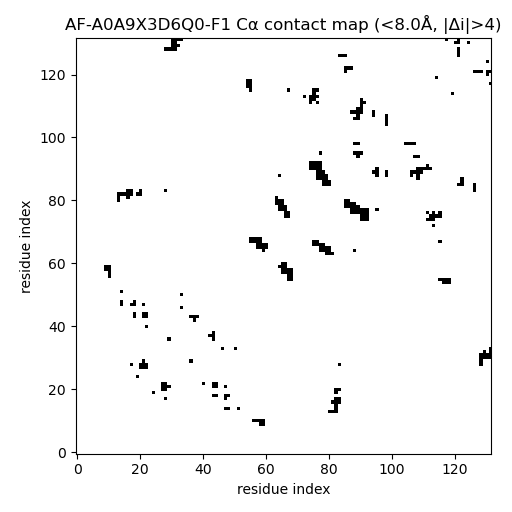3 ? 9.939 -5.038 -15.219 1.00 94.31 93 LEU A O 1
ATOM 738 N N . LEU A 1 94 ? 9.230 -3.782 -16.937 1.00 94.62 94 LEU A N 1
ATOM 739 C CA . LEU A 1 94 ? 10.537 -3.743 -17.600 1.00 94.62 94 LEU A CA 1
ATOM 740 C C . LEU A 1 94 ? 11.546 -2.943 -16.770 1.00 94.62 94 LEU A C 1
ATOM 742 O O . LEU A 1 94 ? 12.676 -3.383 -16.573 1.00 94.62 94 LEU A O 1
ATOM 746 N N . GLU A 1 95 ? 11.122 -1.794 -16.248 1.00 95.75 95 GLU A N 1
ATOM 747 C CA . GLU A 1 95 ? 11.960 -0.963 -15.385 1.00 95.75 95 GLU A CA 1
ATOM 748 C C . GLU A 1 95 ? 12.250 -1.634 -14.040 1.00 95.75 95 GLU A C 1
ATOM 750 O O . GLU A 1 95 ? 13.384 -1.592 -13.571 1.00 95.75 95 GLU A O 1
ATOM 755 N N . TYR A 1 96 ? 11.267 -2.334 -13.465 1.00 95.88 96 TYR A N 1
ATOM 756 C CA . TYR A 1 96 ? 11.493 -3.199 -12.307 1.00 95.88 96 TYR A CA 1
ATOM 757 C C . TYR A 1 96 ? 12.621 -4.205 -12.564 1.00 95.88 96 TYR A C 1
ATOM 759 O O . TYR A 1 96 ? 13.551 -4.287 -11.764 1.00 95.88 96 TYR A O 1
ATOM 767 N N . LEU A 1 97 ? 12.561 -4.952 -13.673 1.00 95.25 97 LEU A N 1
ATOM 768 C CA . LEU A 1 97 ? 13.586 -5.947 -13.999 1.00 95.25 97 LEU A CA 1
ATOM 769 C C . LEU A 1 97 ? 14.964 -5.297 -14.167 1.00 95.25 97 LEU A C 1
ATOM 771 O O . LEU A 1 97 ? 15.958 -5.850 -13.703 1.00 95.25 97 LEU A O 1
ATOM 775 N N . ALA A 1 98 ? 15.025 -4.114 -14.782 1.00 94.88 98 ALA A N 1
ATOM 776 C CA . ALA A 1 98 ? 16.268 -3.361 -14.907 1.00 94.88 98 ALA A CA 1
ATOM 777 C C . ALA A 1 98 ? 16.834 -2.945 -13.537 1.00 94.88 98 ALA A C 1
ATOM 779 O O . ALA A 1 98 ? 18.033 -3.104 -13.312 1.00 94.88 98 ALA A O 1
ATOM 780 N N . ASN A 1 99 ? 15.983 -2.469 -12.621 1.00 95.19 99 ASN A N 1
ATOM 781 C CA . ASN A 1 99 ? 16.376 -2.080 -11.263 1.00 95.19 99 ASN A CA 1
ATOM 782 C C . ASN A 1 99 ? 16.818 -3.285 -10.417 1.00 95.19 99 ASN A C 1
ATOM 784 O O . ASN A 1 99 ? 17.793 -3.186 -9.680 1.00 95.19 99 ASN A O 1
ATOM 788 N N . GLU A 1 100 ? 16.159 -4.436 -10.556 1.00 94.31 100 GLU A N 1
ATOM 789 C CA . GLU A 1 100 ? 16.528 -5.663 -9.835 1.00 94.31 100 GLU A CA 1
ATOM 790 C C . GLU A 1 100 ? 17.878 -6.231 -10.324 1.00 94.31 100 GLU A C 1
ATOM 792 O O . GLU A 1 100 ? 18.627 -6.826 -9.552 1.00 94.31 100 GLU A O 1
ATOM 797 N N . MET A 1 101 ? 18.220 -6.025 -11.602 1.00 92.25 101 MET A N 1
ATOM 798 C CA . MET A 1 101 ? 19.499 -6.449 -12.190 1.00 92.25 101 MET A CA 1
ATOM 799 C C . MET A 1 101 ? 20.621 -5.406 -12.054 1.00 92.25 101 MET A C 1
ATOM 801 O O . MET A 1 101 ? 21.782 -5.708 -12.360 1.00 92.25 101 MET A O 1
ATOM 805 N N . ALA A 1 102 ? 20.310 -4.184 -11.617 1.00 90.44 102 ALA A N 1
ATOM 806 C CA . ALA A 1 102 ? 21.294 -3.127 -11.437 1.00 90.44 102 ALA A CA 1
ATOM 807 C C . ALA A 1 102 ? 22.226 -3.458 -10.261 1.00 90.44 102 ALA A C 1
ATOM 809 O O . ALA A 1 102 ? 21.806 -3.627 -9.119 1.00 90.44 102 ALA A O 1
ATOM 810 N N . ARG A 1 103 ? 23.531 -3.546 -10.534 1.00 81.69 103 ARG A N 1
ATOM 811 C CA . ARG A 1 103 ? 24.535 -3.961 -9.536 1.00 81.69 103 ARG A CA 1
ATOM 812 C C . ARG A 1 103 ? 24.950 -2.854 -8.569 1.00 81.69 103 ARG A C 1
ATOM 814 O O . ARG A 1 103 ? 25.606 -3.146 -7.575 1.00 81.69 103 ARG A O 1
ATOM 821 N N . ASP A 1 104 ? 24.617 -1.607 -8.882 1.00 86.94 104 ASP A N 1
ATOM 822 C CA . ASP A 1 104 ? 24.961 -0.427 -8.085 1.00 86.94 104 ASP A CA 1
ATOM 823 C C . ASP A 1 104 ? 23.855 -0.022 -7.095 1.00 86.94 104 ASP A C 1
ATOM 825 O O . ASP A 1 104 ? 24.048 0.904 -6.312 1.00 86.94 104 ASP A O 1
ATOM 829 N N . GLY A 1 105 ? 22.707 -0.713 -7.116 1.00 78.19 105 GLY A N 1
ATOM 830 C CA . GLY A 1 105 ? 21.557 -0.412 -6.261 1.00 78.19 105 GLY A CA 1
ATOM 831 C C . GLY A 1 105 ? 20.829 0.888 -6.617 1.00 78.19 105 GLY A C 1
ATOM 832 O O . GLY A 1 105 ? 19.945 1.305 -5.867 1.00 78.19 105 GLY A O 1
ATOM 833 N N . SER A 1 106 ? 21.175 1.537 -7.734 1.00 83.50 106 SER A N 1
ATOM 834 C CA . SER A 1 106 ? 20.488 2.746 -8.179 1.00 83.50 106 SER A CA 1
ATOM 835 C C . SER A 1 106 ? 19.088 2.409 -8.696 1.00 83.50 106 SER A C 1
ATOM 837 O O . SER A 1 106 ? 18.908 1.527 -9.536 1.00 83.50 106 SER A O 1
ATOM 839 N N . LEU A 1 107 ? 18.077 3.127 -8.198 1.00 87.38 107 LEU A N 1
ATOM 840 C CA . LEU A 1 107 ? 16.724 3.041 -8.738 1.00 87.38 107 LEU A CA 1
ATOM 841 C C . LEU A 1 107 ? 16.562 4.045 -9.866 1.00 87.38 107 LEU A C 1
ATOM 843 O O . LEU A 1 107 ? 16.714 5.253 -9.675 1.00 87.38 107 LEU A O 1
ATOM 847 N N . ARG A 1 108 ? 16.206 3.540 -11.043 1.00 88.06 108 ARG A N 1
ATOM 848 C CA . ARG A 1 108 ? 15.736 4.360 -12.155 1.00 88.06 108 ARG A CA 1
ATOM 849 C C . ARG A 1 108 ? 14.224 4.358 -12.100 1.00 88.06 108 ARG A C 1
ATOM 851 O O . ARG A 1 108 ? 13.620 3.293 -12.177 1.00 88.06 108 ARG A O 1
ATOM 858 N N . LEU A 1 109 ? 13.645 5.541 -11.922 1.00 89.06 109 LEU A N 1
ATOM 859 C CA . LEU A 1 109 ? 12.203 5.734 -11.868 1.00 89.06 109 LEU A CA 1
ATOM 860 C C . LEU A 1 109 ? 11.789 6.692 -12.976 1.00 89.06 109 LEU A C 1
ATOM 862 O O . LEU A 1 109 ? 11.958 7.907 -12.856 1.00 89.06 109 LEU A O 1
ATOM 866 N N . SER A 1 110 ? 11.269 6.135 -14.067 1.00 94.00 110 SER A N 1
ATOM 867 C CA . SER A 1 110 ? 10.643 6.945 -15.113 1.00 94.00 110 SER A CA 1
ATOM 868 C C . SER A 1 110 ? 9.298 7.498 -14.622 1.00 94.00 110 SER A C 1
ATOM 870 O O . SER A 1 110 ? 8.707 6.961 -13.676 1.00 94.00 110 SER A O 1
ATOM 872 N N . PRO A 1 111 ? 8.757 8.550 -15.263 1.00 93.44 111 PRO A N 1
ATOM 8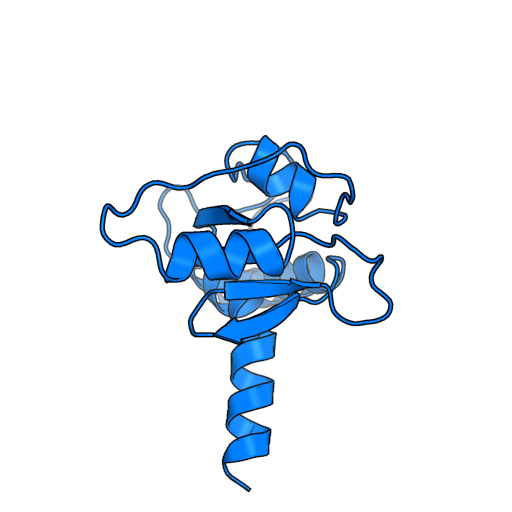73 C CA . PRO A 1 111 ? 7.383 8.967 -15.017 1.00 93.44 111 PRO A CA 1
ATOM 874 C C . PRO A 1 111 ? 6.410 7.797 -15.209 1.00 93.44 111 PRO A C 1
ATOM 876 O O . PRO A 1 111 ? 6.481 7.067 -16.200 1.00 93.44 111 PRO A O 1
ATOM 879 N N . ARG A 1 112 ? 5.501 7.617 -14.249 1.00 92.62 112 ARG A N 1
ATOM 880 C CA . ARG A 1 112 ? 4.459 6.586 -14.304 1.00 92.62 112 ARG A CA 1
ATOM 881 C C . ARG A 1 112 ? 3.331 7.028 -15.230 1.00 92.62 112 ARG A C 1
ATOM 883 O O . ARG A 1 112 ? 3.007 8.209 -15.296 1.00 92.62 112 ARG A O 1
ATOM 890 N N . SER A 1 113 ? 2.707 6.065 -15.900 1.00 90.44 113 SER A N 1
ATOM 891 C CA . SER A 1 113 ? 1.511 6.279 -16.727 1.00 90.44 113 SER A CA 1
ATOM 892 C C . SER A 1 113 ? 0.233 5.705 -16.110 1.00 90.44 113 SER A C 1
ATOM 894 O O . SER A 1 113 ? -0.848 5.902 -16.661 1.00 90.44 113 SER A O 1
ATOM 896 N N . VAL A 1 114 ? 0.351 4.973 -14.997 1.00 94.56 114 VAL A N 1
ATOM 897 C CA . VAL A 1 114 ? -0.755 4.279 -14.333 1.00 94.56 114 VAL A CA 1
ATOM 898 C C . VAL A 1 114 ? -0.730 4.588 -12.844 1.00 94.56 114 VAL A C 1
ATOM 900 O O . VAL A 1 114 ? 0.225 4.239 -12.146 1.00 94.56 114 VAL A O 1
ATOM 903 N N . ASP A 1 115 ? -1.824 5.170 -12.366 1.00 94.69 115 ASP A N 1
ATOM 904 C CA . ASP A 1 115 ? -2.075 5.349 -10.944 1.00 94.69 115 ASP A CA 1
ATOM 905 C C . ASP A 1 115 ? -2.856 4.163 -10.396 1.00 94.69 115 ASP A C 1
ATOM 907 O O . ASP A 1 115 ? -3.877 3.744 -10.947 1.00 94.69 115 ASP A O 1
ATOM 911 N N . VAL A 1 116 ? -2.381 3.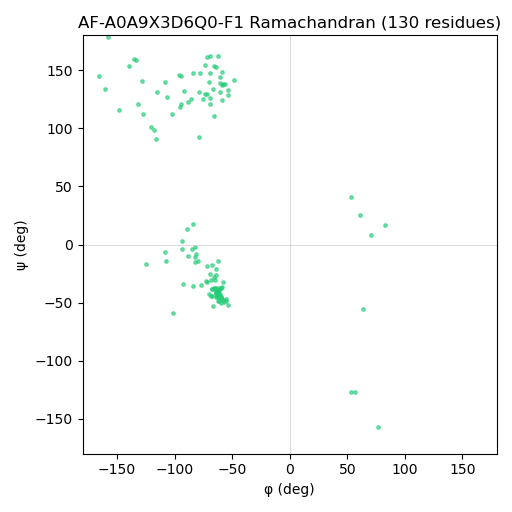631 -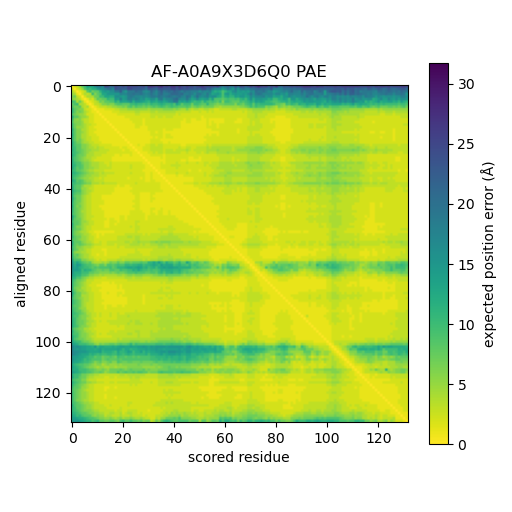9.276 1.00 96.00 116 VAL A N 1
ATOM 912 C CA . VAL A 1 116 ? -3.033 2.548 -8.554 1.00 96.00 116 VAL A CA 1
ATOM 913 C C . VAL A 1 116 ? -3.740 3.183 -7.360 1.00 96.00 116 VAL A C 1
ATOM 915 O O . VAL A 1 116 ? -3.055 3.709 -6.477 1.00 96.00 116 VAL A O 1
ATOM 918 N N . PRO A 1 117 ? -5.088 3.187 -7.318 1.00 94.06 117 PRO A N 1
ATOM 919 C CA . PRO A 1 117 ? -5.839 3.828 -6.243 1.00 94.06 117 PRO A CA 1
ATOM 920 C C . PRO A 1 117 ? -5.326 3.433 -4.858 1.00 94.06 117 PRO A C 1
ATOM 922 O O . PRO A 1 117 ? -4.970 2.279 -4.638 1.00 94.06 117 PRO A O 1
ATOM 925 N N . TYR A 1 118 ? -5.300 4.394 -3.935 1.00 95.25 118 TYR A N 1
ATOM 926 C CA . TYR A 1 118 ? -4.694 4.298 -2.600 1.00 95.25 118 TYR A CA 1
ATOM 927 C C . TYR A 1 118 ? -3.173 4.097 -2.595 1.00 95.25 118 TYR A C 1
ATOM 929 O O . TYR A 1 118 ? -2.482 4.950 -2.053 1.00 95.25 118 TYR A O 1
ATOM 937 N N . TRP A 1 119 ? -2.637 3.067 -3.255 1.00 96.94 119 TRP A N 1
ATOM 938 C CA . TRP A 1 119 ? -1.198 2.778 -3.280 1.00 96.94 119 TRP A CA 1
ATOM 939 C C . TRP A 1 119 ? -0.361 3.940 -3.812 1.00 96.94 119 TRP A C 1
ATOM 941 O O . TRP A 1 119 ? 0.594 4.350 -3.161 1.00 96.94 119 TRP A O 1
ATOM 951 N N . THR A 1 120 ? -0.733 4.512 -4.962 1.00 96.44 120 THR A N 1
ATOM 952 C CA . THR A 1 120 ? 0.002 5.647 -5.537 1.00 96.44 120 THR A CA 1
ATOM 953 C C . THR A 1 120 ? -0.016 6.848 -4.597 1.00 96.44 120 THR A C 1
ATOM 955 O O . THR A 1 120 ? 1.039 7.395 -4.292 1.00 96.44 120 THR A O 1
ATOM 958 N N . LYS A 1 121 ? -1.197 7.209 -4.079 1.00 95.69 121 LYS A N 1
ATOM 959 C CA . LYS A 1 121 ? -1.353 8.343 -3.156 1.00 95.69 121 LYS A CA 1
ATOM 960 C C . LYS A 1 121 ? -0.570 8.139 -1.862 1.00 95.69 121 LYS A C 1
ATOM 962 O O . LYS A 1 121 ? 0.030 9.080 -1.363 1.00 95.69 121 LYS A O 1
ATOM 967 N N . PHE A 1 122 ? -0.578 6.915 -1.339 1.00 97.12 122 PHE A N 1
ATOM 968 C CA . PHE A 1 122 ? 0.130 6.551 -0.122 1.00 97.12 122 PHE A CA 1
ATOM 969 C C . PHE A 1 122 ? 1.641 6.741 -0.282 1.00 97.12 122 PHE A C 1
ATOM 971 O O . PHE A 1 122 ? 2.255 7.439 0.521 1.00 97.12 122 PHE A O 1
ATOM 978 N N . VAL A 1 123 ? 2.217 6.232 -1.376 1.00 97.19 123 VAL A N 1
ATOM 979 C CA . VAL A 1 123 ? 3.645 6.416 -1.680 1.00 97.19 123 VAL A CA 1
ATOM 980 C C . VAL A 1 123 ? 3.985 7.890 -1.928 1.00 97.19 123 VAL A C 1
ATOM 982 O O . VAL A 1 123 ? 4.998 8.383 -1.438 1.00 97.19 123 VAL A O 1
ATOM 985 N N . GLU A 1 124 ? 3.146 8.622 -2.665 1.00 95.69 124 GLU A N 1
ATOM 986 C CA . GLU A 1 124 ? 3.360 10.050 -2.956 1.00 95.69 124 GLU A CA 1
ATOM 987 C C . GLU A 1 124 ? 3.280 10.937 -1.710 1.00 95.69 124 GLU A C 1
ATOM 989 O O . GLU A 1 124 ? 3.955 11.962 -1.637 1.00 95.69 124 GLU A O 1
ATOM 994 N N . ALA A 1 125 ? 2.520 10.514 -0.704 1.00 96.06 125 ALA A N 1
ATOM 995 C CA . ALA A 1 125 ? 2.469 11.138 0.610 1.00 96.06 125 ALA A CA 1
ATOM 996 C C . ALA A 1 125 ? 3.584 10.665 1.557 1.00 96.06 125 ALA A C 1
ATOM 998 O O . ALA A 1 125 ? 3.457 10.817 2.773 1.00 96.06 125 ALA A O 1
ATOM 999 N N . ALA A 1 126 ? 4.647 10.058 1.019 1.00 96.06 126 ALA A N 1
ATOM 1000 C CA . ALA A 1 126 ? 5.752 9.486 1.781 1.00 96.06 126 ALA A CA 1
ATOM 1001 C C . ALA A 1 126 ? 5.283 8.494 2.861 1.00 96.06 126 ALA A C 1
ATOM 1003 O O . ALA A 1 126 ? 5.787 8.500 3.982 1.00 96.06 126 ALA A O 1
ATOM 1004 N N . ASN A 1 127 ? 4.300 7.656 2.515 1.00 96.62 127 ASN A N 1
ATOM 1005 C CA . ASN A 1 127 ? 3.711 6.640 3.387 1.00 96.62 127 ASN A CA 1
ATOM 1006 C C . ASN A 1 127 ? 3.046 7.203 4.654 1.00 96.62 127 ASN A C 1
ATOM 1008 O O . ASN A 1 127 ? 2.918 6.509 5.665 1.00 96.62 127 ASN A O 1
ATOM 1012 N N . SER A 1 128 ? 2.603 8.463 4.610 1.00 94.25 128 SER A N 1
ATOM 1013 C CA . SER A 1 128 ? 1.902 9.078 5.733 1.00 94.25 128 SER A CA 1
ATOM 1014 C C . SER A 1 128 ? 0.540 8.423 5.975 1.00 94.25 128 SER A C 1
ATOM 1016 O O . SER A 1 128 ? -0.264 8.244 5.058 1.00 94.25 128 SER A O 1
ATOM 1018 N N . ALA A 1 129 ? 0.251 8.123 7.241 1.00 92.06 129 ALA A N 1
ATOM 1019 C CA . ALA A 1 129 ? -1.075 7.691 7.669 1.00 92.06 129 ALA A CA 1
ATOM 1020 C C . ALA A 1 129 ? -2.130 8.812 7.539 1.00 92.06 129 ALA A C 1
ATOM 1022 O O . ALA A 1 129 ? -3.325 8.536 7.498 1.00 92.06 129 ALA A O 1
ATOM 1023 N N . ASP A 1 130 ? -1.713 10.075 7.422 1.00 90.31 130 ASP A N 1
ATOM 1024 C CA . ASP A 1 130 ? -2.633 11.218 7.372 1.00 90.31 130 ASP A CA 1
ATOM 1025 C C . ASP A 1 130 ? -3.413 11.310 6.053 1.00 90.31 130 ASP A C 1
ATOM 1027 O O . ASP A 1 130 ? -4.436 11.993 5.978 1.00 90.31 130 ASP A O 1
ATOM 1031 N N . VAL A 1 131 ? -2.938 10.639 4.998 1.00 87.38 131 VAL A N 1
ATOM 1032 C CA . VAL A 1 131 ? -3.582 10.656 3.674 1.00 87.38 131 VAL A CA 1
ATOM 1033 C C . VAL A 1 131 ? -4.557 9.500 3.447 1.00 87.38 131 VAL A C 1
ATOM 1035 O O . VAL A 1 131 ? -5.110 9.378 2.347 1.00 87.38 131 VAL A O 1
ATOM 1038 N N . ILE A 1 132 ? -4.760 8.652 4.460 1.00 85.69 132 ILE A N 1
ATOM 1039 C CA . ILE A 1 132 ? -5.601 7.448 4.396 1.00 85.69 132 ILE A CA 1
ATOM 1040 C C . ILE A 1 132 ? -6.635 7.375 5.509 1.00 85.69 132 ILE A C 1
ATOM 1042 O O . ILE A 1 132 ? -6.546 8.079 6.535 1.00 85.69 132 ILE A O 1
#

Foldseek 3Di:
DVVVVVQVVLQCQQLVLQLCQQVPPVVGLAAPVLPDQDPDSVVSSVSSNVVCVPFFGWGDDDDQWTFGDPPDDAQTFIWRRRRLQIETQESHPVQNVVCVPDPVNDRDYDDHPDDGPPRNQCVVVVSHSHSD